Protein AF-A0A8S3C972-F1 (afdb_monomer_lite)

Foldseek 3Di:
DDDDDQDLVNLQVVVCCCVPPVDDDDPVLVVLQVVCVVVVHDSCPVVVVVCVVVVNNVPDDDDDDDPLVVLVPPDQPQPDQEAEADDRSNCVVSVVVSCVRNHHVNGYYDYPRD

InterPro domains:
  IPR002935 Class I-like SAM-dependent O-methyltransferase [PF01596] (43-108)
  IPR029063 S-adenosyl-L-methionine-dependent methyltransferase superfamily [G3DSA:3.40.50.150] (10-113)
  IPR029063 S-adenosyl-L-methionine-dependent methyltransferase superfamily [SSF53335] (44-111)
  IPR050362 Cation-dependent O-methyltransferase [PTHR10509] (31-108)

pLDDT: mean 89.06, std 7.92, range [54.91, 97.12]

Organism: NCBI:txid392030

Secondary structure (DSSP, 8-state):
-PPPPPPHHHHHHHHHHIIIIISPP-HHHHHHHHHHHHTT--TTHHHHHHHHHTT-TTT-----S-HHHHHHHS--S--EEEEEE-S-GGGHHHHHHHHHHHEEEEEEEEETT-

Sequence (114 aa):
MTFTSTSRTDWTRSDIYHNSFLIPPNNALTTALKLSEKHELPPYAIAQINIDNAGLTDKAKIIVGPAITTLSNIKSNASFDLAFIDADKQSNIEYFIQAKRLVRKGGCYYCRQC

Structure (mmCIF, N/CA/C/O backbone):
data_AF-A0A8S3C972-F1
#
_entry.id   AF-A0A8S3C972-F1
#
loop_
_atom_site.group_PDB
_atom_site.id
_atom_site.type_symbol
_atom_site.label_atom_id
_atom_site.label_alt_id
_atom_site.label_comp_id
_atom_site.label_asym_id
_atom_site.label_entity_id
_atom_site.label_seq_id
_atom_site.pdbx_PDB_ins_code
_atom_site.Cartn_x
_atom_site.Cartn_y
_atom_site.Cartn_z
_atom_site.occupancy
_atom_site.B_iso_or_equiv
_atom_site.auth_seq_id
_atom_site.auth_comp_id
_atom_site.auth_asym_id
_atom_site.auth_atom_id
_atom_site.pdbx_PDB_model_num
ATOM 1 N N . MET A 1 1 ? 18.063 9.193 31.226 1.00 54.91 1 MET A N 1
ATOM 2 C CA . MET A 1 1 ? 18.012 9.081 29.753 1.00 54.91 1 MET A CA 1
ATOM 3 C C . MET A 1 1 ? 16.915 9.994 29.249 1.00 54.91 1 MET A C 1
ATOM 5 O O . MET A 1 1 ? 15.760 9.769 29.580 1.00 54.91 1 MET A O 1
ATOM 9 N N . THR A 1 2 ? 17.267 11.044 28.519 1.00 58.53 2 THR A N 1
ATOM 10 C CA . THR A 1 2 ? 16.318 11.887 27.788 1.00 58.53 2 THR A CA 1
ATOM 11 C C . THR A 1 2 ? 16.091 11.261 26.416 1.00 58.53 2 THR A C 1
ATOM 13 O O . THR A 1 2 ? 17.032 11.102 25.645 1.00 58.53 2 THR A O 1
ATOM 16 N N . PHE A 1 3 ? 14.856 10.851 26.130 1.00 65.50 3 PHE A N 1
ATOM 17 C CA . PHE A 1 3 ? 14.466 10.421 24.790 1.00 65.50 3 PHE A CA 1
ATOM 18 C C . PHE A 1 3 ? 14.246 11.662 23.924 1.00 65.50 3 PHE A C 1
ATOM 20 O O . PHE A 1 3 ? 13.371 12.477 24.212 1.00 65.50 3 PHE A O 1
ATOM 27 N N . THR A 1 4 ? 15.039 11.807 22.867 1.00 76.94 4 THR A N 1
ATOM 28 C CA . THR A 1 4 ? 14.802 12.804 21.821 1.00 76.94 4 THR A CA 1
ATOM 29 C C . THR A 1 4 ? 13.856 12.201 20.791 1.00 76.94 4 THR A C 1
ATOM 31 O O . THR A 1 4 ? 14.105 11.106 20.288 1.00 76.94 4 THR A O 1
ATOM 34 N N . SER A 1 5 ? 12.759 12.893 20.482 1.00 77.81 5 SER A N 1
ATOM 35 C CA . SER A 1 5 ? 11.821 12.443 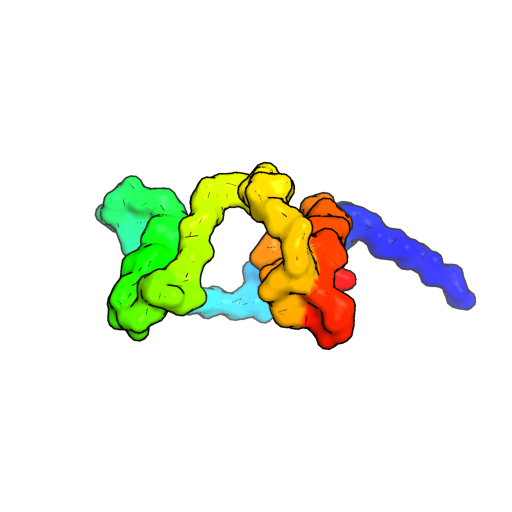19.454 1.00 77.81 5 SER A CA 1
ATOM 36 C C . SER A 1 5 ? 12.475 12.485 18.074 1.00 77.81 5 SER A C 1
ATOM 38 O O . SER A 1 5 ? 13.044 13.508 17.690 1.00 77.81 5 SER A O 1
ATOM 40 N N . THR A 1 6 ? 12.344 11.403 17.316 1.00 79.81 6 THR A N 1
ATOM 41 C CA . THR A 1 6 ? 12.827 11.280 15.937 1.00 79.81 6 THR A CA 1
ATOM 42 C C . THR A 1 6 ? 12.146 12.301 15.019 1.00 79.81 6 THR A C 1
ATOM 44 O O . THR A 1 6 ? 10.918 12.417 15.006 1.00 79.81 6 THR A O 1
ATOM 47 N N . SER A 1 7 ? 12.932 13.052 14.245 1.00 84.44 7 SER A N 1
ATOM 48 C CA . SER A 1 7 ? 12.428 14.087 13.332 1.00 84.44 7 SER A CA 1
ATOM 49 C C . SER A 1 7 ? 12.015 13.514 11.966 1.00 84.44 7 SER A C 1
ATOM 51 O O . SER A 1 7 ? 12.463 12.437 11.575 1.00 84.44 7 SER A O 1
ATOM 53 N N . ARG A 1 8 ? 11.207 14.243 11.173 1.00 81.25 8 ARG A N 1
ATOM 54 C CA . ARG A 1 8 ? 10.850 13.843 9.785 1.00 81.25 8 ARG A CA 1
ATOM 55 C C . ARG A 1 8 ? 12.089 13.594 8.907 1.00 81.25 8 ARG A C 1
ATOM 57 O O . ARG A 1 8 ? 12.075 12.717 8.042 1.00 81.25 8 ARG A O 1
ATOM 64 N N . THR A 1 9 ? 13.165 14.345 9.140 1.00 85.44 9 THR A N 1
ATOM 65 C CA . THR A 1 9 ? 14.449 14.165 8.451 1.00 85.44 9 THR A CA 1
ATOM 66 C C . THR A 1 9 ? 15.131 12.859 8.841 1.00 85.44 9 THR A C 1
ATOM 68 O O . THR A 1 9 ? 15.653 12.169 7.966 1.00 85.44 9 THR A O 1
ATOM 71 N N . ASP A 1 10 ? 15.062 12.463 10.114 1.00 86.81 10 ASP A N 1
ATOM 72 C CA . ASP A 1 10 ? 15.593 11.175 10.569 1.00 86.81 10 ASP A CA 1
ATOM 73 C C . ASP A 1 10 ? 14.821 10.000 9.950 1.00 86.81 10 ASP A C 1
ATOM 75 O O . ASP A 1 10 ? 15.442 9.045 9.484 1.00 86.81 10 ASP A O 1
ATOM 79 N N . TRP A 1 11 ? 13.488 10.101 9.867 1.00 81.50 11 TRP A N 1
ATOM 80 C CA . TRP A 1 11 ? 12.633 9.107 9.202 1.00 81.50 11 TRP A CA 1
ATOM 81 C C . TRP A 1 11 ? 12.970 8.950 7.721 1.00 81.50 11 TRP A C 1
ATOM 83 O O . TRP A 1 11 ? 13.143 7.835 7.237 1.00 81.50 11 TRP A O 1
ATOM 93 N N . THR A 1 12 ? 13.120 10.069 7.011 1.00 84.38 12 THR A N 1
ATOM 94 C CA . THR A 1 12 ? 13.475 10.063 5.584 1.00 84.38 12 THR A CA 1
ATOM 95 C C . THR A 1 12 ? 14.858 9.448 5.367 1.00 84.38 12 THR A C 1
ATOM 97 O O . THR A 1 12 ? 15.041 8.627 4.473 1.00 84.38 12 THR A O 1
ATOM 100 N N . ARG A 1 13 ? 15.835 9.793 6.217 1.00 87.88 13 ARG A N 1
ATOM 101 C CA . ARG A 1 13 ? 17.181 9.209 6.158 1.00 87.88 13 ARG A CA 1
ATOM 102 C C . ARG A 1 13 ? 17.154 7.700 6.407 1.00 87.88 13 ARG A C 1
ATOM 104 O O . ARG A 1 13 ? 17.851 6.964 5.714 1.00 87.88 13 ARG A O 1
ATOM 111 N N . SER A 1 14 ? 16.359 7.253 7.379 1.00 86.00 14 SER A N 1
ATOM 112 C CA . SER A 1 14 ? 16.165 5.831 7.666 1.00 86.00 14 SER A CA 1
ATOM 113 C C . SER A 1 14 ? 15.571 5.102 6.461 1.00 86.00 14 SER A C 1
ATOM 115 O O . SER A 1 14 ? 16.118 4.086 6.043 1.00 86.00 14 SER A O 1
ATOM 117 N N . ASP A 1 15 ? 14.513 5.640 5.854 1.00 85.88 15 ASP A N 1
ATOM 118 C CA . ASP A 1 15 ? 13.859 5.030 4.691 1.00 85.88 15 ASP A CA 1
ATOM 119 C C . ASP A 1 15 ? 14.807 4.907 3.490 1.00 85.88 15 ASP A C 1
ATOM 121 O O . ASP A 1 15 ? 14.929 3.831 2.903 1.00 85.88 15 ASP A O 1
ATOM 125 N N . ILE A 1 16 ? 15.570 5.965 3.189 1.00 87.69 16 ILE A N 1
ATOM 126 C CA . ILE A 1 16 ? 16.599 5.933 2.140 1.00 87.69 16 ILE A CA 1
ATOM 127 C C . ILE A 1 16 ? 17.627 4.839 2.434 1.00 87.69 16 ILE A C 1
ATOM 129 O O . ILE A 1 16 ? 17.962 4.062 1.538 1.00 87.69 16 ILE A O 1
ATOM 133 N N . TYR A 1 17 ? 18.110 4.747 3.676 1.00 88.75 17 TYR A N 1
ATOM 134 C CA . TYR A 1 17 ? 19.085 3.732 4.066 1.00 88.75 17 TYR A CA 1
ATOM 135 C C . TYR A 1 17 ? 18.529 2.311 3.902 1.00 88.75 17 TYR A C 1
ATOM 137 O O . TYR A 1 17 ? 19.185 1.463 3.300 1.00 88.75 17 TYR A O 1
ATOM 145 N N . HIS A 1 18 ? 17.301 2.051 4.356 1.00 86.25 18 HIS A N 1
ATOM 146 C CA . HIS A 1 18 ? 16.680 0.737 4.199 1.00 86.25 18 HIS A CA 1
ATOM 147 C C . HIS A 1 18 ? 16.491 0.378 2.722 1.00 86.25 18 HIS A C 1
ATOM 149 O O . HIS A 1 18 ? 16.894 -0.708 2.310 1.00 86.25 18 HIS A O 1
ATOM 155 N N . ASN A 1 19 ? 15.930 1.290 1.923 1.00 83.94 19 ASN A N 1
ATOM 156 C CA . ASN A 1 19 ? 15.624 1.048 0.511 1.00 83.94 19 ASN A CA 1
ATOM 157 C C . ASN A 1 19 ? 16.873 0.960 -0.377 1.00 83.94 19 ASN A C 1
ATOM 159 O O . ASN A 1 19 ? 16.831 0.275 -1.395 1.00 83.94 19 ASN A O 1
ATOM 163 N N . SER A 1 20 ? 17.975 1.613 0.004 1.00 85.94 20 SER A N 1
ATOM 164 C CA . SER A 1 20 ? 19.203 1.639 -0.805 1.00 85.94 20 SER A CA 1
ATOM 165 C C . SER A 1 20 ? 20.252 0.618 -0.364 1.00 85.94 20 SER A C 1
ATOM 167 O O . SER A 1 20 ? 21.072 0.212 -1.182 1.00 85.94 20 SER A O 1
ATOM 169 N N . PHE A 1 21 ? 20.270 0.234 0.918 1.00 87.75 21 PHE A N 1
ATOM 170 C CA . PHE A 1 21 ? 21.347 -0.582 1.489 1.00 87.75 21 PHE A CA 1
ATOM 171 C C . PHE A 1 21 ? 20.875 -1.915 2.076 1.00 87.75 21 PHE A C 1
ATOM 173 O O . PHE A 1 21 ? 21.529 -2.932 1.866 1.00 87.75 21 PHE A O 1
ATOM 180 N N . LEU A 1 22 ? 19.765 -1.933 2.824 1.00 87.81 22 LEU A N 1
ATOM 181 C CA . LEU A 1 22 ? 19.340 -3.139 3.551 1.00 87.81 22 LEU A CA 1
ATOM 182 C C . LEU A 1 22 ? 18.421 -4.053 2.739 1.00 87.81 22 LEU A C 1
ATOM 184 O O . LEU A 1 22 ? 18.423 -5.265 2.945 1.00 87.81 22 LEU A O 1
ATOM 188 N N . ILE A 1 23 ? 17.605 -3.484 1.855 1.00 85.81 23 ILE A N 1
ATOM 189 C CA . ILE A 1 23 ? 16.634 -4.247 1.076 1.00 85.81 23 ILE A CA 1
ATOM 190 C C . ILE A 1 23 ? 17.313 -4.738 -0.204 1.00 85.81 23 ILE A C 1
ATOM 192 O O . ILE A 1 23 ? 17.760 -3.917 -1.008 1.00 85.81 23 ILE A O 1
ATOM 196 N N . PRO A 1 24 ? 17.399 -6.062 -0.422 1.00 88.75 24 PRO A N 1
ATOM 197 C CA . PRO A 1 24 ? 18.016 -6.592 -1.624 1.00 88.75 24 PRO A CA 1
ATOM 198 C C . PRO A 1 24 ? 17.186 -6.238 -2.868 1.00 88.75 24 PRO A C 1
ATOM 200 O O . PRO A 1 24 ? 15.965 -6.060 -2.773 1.00 88.75 24 PRO A O 1
ATOM 203 N N . PRO A 1 25 ? 17.816 -6.188 -4.055 1.00 86.25 25 PRO A N 1
ATOM 204 C CA . PRO A 1 25 ? 17.107 -5.965 -5.306 1.00 86.25 25 PRO A CA 1
ATOM 205 C C . PRO A 1 25 ? 15.966 -6.970 -5.487 1.00 86.25 25 PRO A C 1
ATOM 207 O O . PRO A 1 25 ? 16.159 -8.181 -5.385 1.00 86.25 25 PRO A O 1
ATOM 210 N N . ASN A 1 26 ? 14.774 -6.465 -5.792 1.00 88.88 26 ASN A N 1
ATOM 211 C CA . ASN A 1 26 ? 13.609 -7.295 -6.061 1.00 88.88 26 ASN A CA 1
ATOM 212 C C . ASN A 1 26 ? 13.471 -7.499 -7.576 1.00 88.88 26 ASN A C 1
ATOM 214 O O . ASN A 1 26 ? 13.086 -6.582 -8.303 1.00 88.88 26 ASN A O 1
ATOM 218 N N . ASN A 1 27 ? 13.768 -8.713 -8.047 1.00 93.06 27 ASN A N 1
ATOM 219 C CA . ASN A 1 27 ? 13.701 -9.069 -9.466 1.00 93.06 27 ASN A CA 1
ATOM 220 C C . ASN A 1 27 ? 12.303 -8.853 -10.073 1.00 93.06 27 ASN A C 1
ATOM 222 O O . ASN A 1 27 ? 12.203 -8.410 -11.218 1.00 93.06 27 ASN A O 1
ATOM 226 N N . ALA A 1 28 ? 11.235 -9.111 -9.318 1.00 89.81 28 ALA A N 1
ATOM 227 C CA . ALA A 1 28 ? 9.863 -8.893 -9.754 1.00 89.81 28 ALA A CA 1
ATOM 228 C C . ALA A 1 28 ? 9.572 -7.396 -9.917 1.00 89.81 28 ALA A C 1
ATOM 230 O O . ALA A 1 28 ? 9.015 -6.999 -10.938 1.00 89.81 28 ALA A O 1
ATOM 231 N N . LEU A 1 29 ? 10.026 -6.555 -8.980 1.00 89.19 29 LEU A N 1
ATOM 232 C CA . LEU A 1 29 ? 9.906 -5.098 -9.096 1.00 89.19 29 LEU A CA 1
ATOM 233 C C . LEU A 1 29 ? 10.694 -4.570 -10.300 1.00 89.19 29 LEU A C 1
ATOM 235 O O . LEU A 1 29 ? 10.156 -3.814 -11.103 1.00 89.19 29 LEU A O 1
ATOM 239 N N . THR A 1 30 ? 11.949 -4.994 -10.469 1.00 92.00 30 THR A N 1
ATOM 240 C CA . THR A 1 30 ? 12.766 -4.586 -11.621 1.00 92.00 30 THR A CA 1
ATOM 241 C C . THR A 1 30 ? 12.121 -5.010 -12.940 1.00 92.00 30 THR A C 1
ATOM 243 O O . THR A 1 30 ? 12.125 -4.247 -13.902 1.00 92.00 30 THR A O 1
ATOM 246 N N . THR A 1 31 ? 11.547 -6.213 -12.992 1.00 92.25 31 THR A N 1
ATOM 247 C CA . THR A 1 31 ? 10.846 -6.714 -14.181 1.00 92.25 31 THR A CA 1
ATOM 248 C C . THR A 1 31 ? 9.588 -5.901 -14.460 1.00 92.25 31 THR A C 1
ATOM 250 O O . THR A 1 31 ? 9.385 -5.487 -15.597 1.00 92.25 31 THR A O 1
ATOM 253 N N . ALA A 1 32 ? 8.787 -5.606 -13.433 1.00 91.00 32 ALA A N 1
ATOM 254 C CA . ALA A 1 32 ? 7.599 -4.769 -13.565 1.00 91.00 32 ALA A CA 1
ATOM 255 C C . ALA A 1 32 ? 7.950 -3.375 -14.106 1.00 91.00 32 ALA A C 1
ATOM 257 O O . ALA A 1 32 ? 7.338 -2.933 -15.070 1.00 91.00 32 ALA A O 1
ATOM 258 N N . LEU A 1 33 ? 8.982 -2.720 -13.564 1.00 92.50 33 LEU A N 1
ATOM 259 C CA . LEU A 1 33 ? 9.417 -1.400 -14.032 1.00 92.50 33 LEU A CA 1
ATOM 260 C C . LEU A 1 33 ? 9.894 -1.422 -15.493 1.00 92.50 33 LEU A C 1
ATOM 262 O O . LEU A 1 33 ? 9.484 -0.569 -16.275 1.00 92.50 33 LEU A O 1
ATOM 266 N N . LYS A 1 34 ? 10.693 -2.424 -15.883 1.00 92.62 34 LYS A N 1
ATOM 267 C CA . LYS A 1 34 ? 11.142 -2.597 -17.276 1.00 92.62 34 LYS A CA 1
ATOM 268 C C . LYS A 1 34 ? 9.984 -2.862 -18.235 1.00 92.62 34 LYS A C 1
ATOM 270 O O . LYS A 1 34 ? 10.014 -2.402 -19.372 1.00 92.62 34 LYS A O 1
ATOM 275 N N . LEU A 1 35 ? 8.977 -3.623 -17.803 1.00 90.31 35 LEU A N 1
ATOM 276 C CA . LEU A 1 35 ? 7.776 -3.866 -18.599 1.00 90.31 35 LEU A CA 1
ATOM 277 C C . LEU A 1 35 ? 6.950 -2.587 -18.757 1.00 90.31 35 LEU A C 1
ATOM 279 O O . LEU A 1 35 ? 6.530 -2.302 -19.874 1.00 90.31 35 LEU A O 1
ATOM 283 N N . SER A 1 36 ? 6.773 -1.797 -17.691 1.00 93.56 36 SER A N 1
ATOM 284 C CA . SER A 1 36 ? 6.135 -0.477 -17.789 1.00 93.56 36 SER A CA 1
ATOM 285 C C . SER A 1 36 ? 6.847 0.395 -18.823 1.00 93.56 36 SER A C 1
ATOM 287 O O . SER A 1 36 ? 6.205 0.897 -19.739 1.00 93.56 36 SER A O 1
ATOM 289 N N . GLU A 1 37 ? 8.175 0.509 -18.724 1.00 94.88 37 GLU A N 1
ATOM 290 C CA . GLU A 1 37 ? 9.001 1.314 -19.631 1.00 94.88 37 GLU A CA 1
ATOM 291 C C . GLU A 1 37 ? 8.904 0.835 -21.085 1.00 94.88 37 GLU A C 1
ATOM 293 O O . GLU A 1 37 ? 8.641 1.633 -21.980 1.00 94.88 37 GLU A O 1
ATOM 298 N N . LYS A 1 38 ? 9.030 -0.478 -21.325 1.00 93.00 38 LYS A N 1
ATOM 299 C CA . LYS A 1 38 ? 8.927 -1.080 -22.665 1.00 93.00 38 LYS A CA 1
ATOM 300 C C . LYS A 1 38 ? 7.593 -0.778 -23.356 1.00 93.00 38 LYS A C 1
ATOM 302 O O . LYS A 1 38 ? 7.546 -0.720 -24.581 1.00 93.00 38 LYS A O 1
ATOM 307 N N . HIS A 1 39 ? 6.519 -0.653 -22.582 1.00 91.31 39 HIS A N 1
ATOM 308 C CA . HIS A 1 39 ? 5.177 -0.373 -23.085 1.00 91.31 39 HIS A CA 1
ATOM 309 C C . HIS A 1 39 ? 4.792 1.111 -22.990 1.00 91.31 39 HIS A C 1
ATOM 311 O O . HIS A 1 39 ? 3.631 1.434 -23.223 1.00 91.31 39 HIS A O 1
ATOM 317 N N . GLU A 1 40 ? 5.737 1.999 -22.653 1.00 95.19 40 GLU A N 1
ATOM 318 C CA . GLU A 1 40 ? 5.507 3.444 -22.476 1.00 95.19 40 GLU A CA 1
ATOM 319 C C . GLU A 1 40 ? 4.392 3.754 -21.457 1.00 95.19 40 GLU A C 1
ATOM 321 O O . GLU A 1 40 ? 3.673 4.750 -21.543 1.00 95.19 40 GLU A O 1
ATOM 326 N N . LEU A 1 41 ? 4.240 2.878 -20.462 1.00 93.56 41 LEU A N 1
ATOM 327 C CA . LEU A 1 41 ? 3.243 2.990 -19.409 1.00 93.56 41 LEU A CA 1
ATOM 328 C C . LEU A 1 41 ? 3.845 3.632 -18.154 1.00 93.56 41 LEU A C 1
ATOM 330 O O . LEU A 1 41 ? 5.027 3.442 -17.850 1.00 93.56 41 LEU A O 1
ATOM 334 N N . PRO A 1 42 ? 3.035 4.340 -17.347 1.00 93.50 42 PRO A N 1
ATOM 335 C CA . PRO A 1 42 ? 3.506 4.828 -16.063 1.00 93.50 42 PRO A CA 1
ATOM 336 C C . PRO A 1 42 ? 3.874 3.652 -15.135 1.00 93.50 42 PRO A C 1
ATOM 338 O O . PRO A 1 42 ? 3.257 2.586 -15.222 1.00 93.50 42 PRO A O 1
ATOM 341 N N . PRO A 1 43 ? 4.813 3.832 -14.183 1.00 89.94 43 PRO A N 1
ATOM 342 C CA . PRO A 1 43 ? 5.332 2.743 -13.347 1.00 89.94 43 PRO A CA 1
ATOM 343 C C . PRO A 1 43 ? 4.268 1.908 -12.621 1.00 89.94 43 PRO A C 1
ATOM 345 O O . PRO A 1 43 ? 4.461 0.714 -12.415 1.00 89.94 43 PRO A O 1
ATOM 348 N N . TYR A 1 44 ? 3.134 2.517 -12.262 1.00 91.12 44 TYR A N 1
ATOM 349 C CA . TYR A 1 44 ? 2.035 1.859 -11.553 1.00 91.12 44 TYR A CA 1
ATOM 350 C C . TYR A 1 44 ? 1.099 1.037 -12.455 1.00 91.12 44 TYR A C 1
ATOM 352 O O . TYR A 1 44 ? 0.311 0.252 -11.933 1.00 91.12 44 TYR A O 1
ATOM 360 N N . ALA A 1 45 ? 1.141 1.194 -13.784 1.00 91.50 45 ALA A N 1
ATOM 361 C CA . ALA A 1 45 ? 0.167 0.574 -14.691 1.00 91.50 45 ALA A CA 1
ATOM 362 C C . ALA A 1 45 ? 0.197 -0.961 -14.648 1.00 91.50 45 ALA A C 1
ATOM 364 O O . ALA A 1 45 ? -0.842 -1.612 -14.751 1.00 91.50 45 ALA A O 1
ATOM 365 N N . ILE A 1 46 ? 1.380 -1.540 -14.423 1.00 92.19 46 ILE 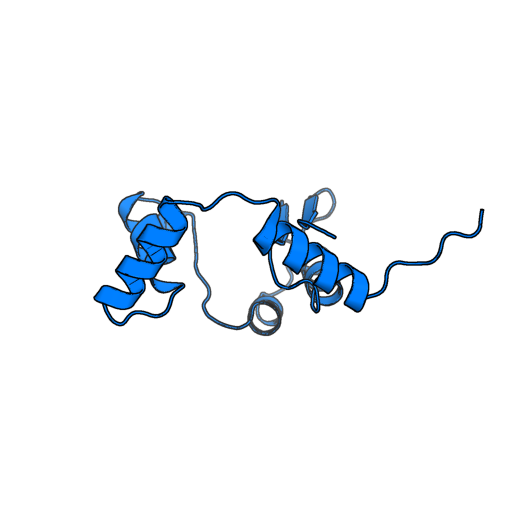A N 1
ATOM 366 C CA . ILE A 1 46 ? 1.573 -2.992 -14.320 1.00 92.19 46 ILE A CA 1
ATOM 367 C C . ILE A 1 46 ? 0.813 -3.591 -13.130 1.00 92.19 46 ILE A C 1
ATOM 369 O O . ILE A 1 46 ? 0.457 -4.766 -13.169 1.00 92.19 46 ILE A O 1
ATOM 373 N N . ALA A 1 47 ? 0.496 -2.803 -12.096 1.00 92.62 47 ALA A N 1
ATOM 374 C CA . ALA A 1 47 ? -0.290 -3.292 -10.968 1.00 92.62 47 ALA A CA 1
ATOM 375 C C . ALA A 1 47 ? -1.675 -3.789 -11.411 1.00 92.62 47 ALA A C 1
ATOM 377 O O . ALA A 1 47 ? -2.081 -4.872 -10.996 1.00 92.62 47 ALA A O 1
ATOM 378 N N . GLN A 1 48 ? -2.364 -3.049 -12.289 1.00 92.62 48 GLN A N 1
ATOM 379 C CA . GLN A 1 48 ? -3.679 -3.464 -12.786 1.00 92.62 48 GLN A CA 1
ATOM 380 C C . GLN A 1 48 ? -3.565 -4.741 -13.624 1.00 92.62 48 GLN A C 1
ATOM 382 O O . GLN A 1 48 ? -4.281 -5.702 -13.369 1.00 92.62 48 GLN A O 1
ATOM 387 N N . ILE A 1 49 ? -2.588 -4.792 -14.534 1.00 91.25 49 ILE A N 1
ATOM 388 C CA . ILE A 1 49 ? -2.325 -5.965 -15.381 1.00 91.25 49 ILE A CA 1
ATOM 389 C C . ILE A 1 49 ? -2.060 -7.214 -14.528 1.00 91.25 49 ILE A C 1
ATOM 391 O O . ILE A 1 49 ? -2.581 -8.288 -14.816 1.00 91.25 49 ILE A O 1
ATOM 395 N N . ASN A 1 50 ? -1.282 -7.085 -13.452 1.00 92.44 50 ASN A N 1
ATOM 396 C CA . ASN A 1 50 ? -1.007 -8.200 -12.546 1.00 92.44 50 ASN A CA 1
ATOM 397 C C . ASN A 1 50 ? -2.259 -8.665 -11.789 1.00 92.44 50 ASN A C 1
ATOM 399 O O . ASN A 1 50 ? -2.437 -9.867 -11.604 1.00 92.44 50 ASN A O 1
ATOM 403 N N . ILE A 1 51 ? -3.120 -7.739 -11.357 1.00 95.31 51 ILE A N 1
ATOM 404 C CA . ILE A 1 51 ? -4.394 -8.064 -10.695 1.00 95.31 51 ILE A CA 1
ATOM 405 C C . ILE A 1 51 ? -5.336 -8.787 -11.662 1.00 95.31 51 ILE A C 1
ATOM 407 O O . ILE A 1 51 ? -5.938 -9.793 -11.280 1.00 95.31 51 ILE A O 1
ATOM 411 N N . ASP A 1 52 ? -5.419 -8.312 -12.905 1.00 94.88 52 ASP A N 1
ATOM 412 C CA . ASP A 1 52 ? -6.260 -8.903 -13.946 1.00 94.88 52 ASP A CA 1
ATOM 413 C C . ASP A 1 52 ? -5.775 -10.313 -14.305 1.00 94.88 52 ASP A C 1
ATOM 415 O O . ASP A 1 52 ? -6.558 -11.261 -14.296 1.00 94.88 52 ASP A O 1
ATOM 419 N N . ASN A 1 53 ? -4.465 -10.487 -14.504 1.00 94.19 53 ASN A N 1
ATOM 420 C CA . ASN A 1 53 ? -3.855 -11.795 -14.761 1.00 94.19 53 ASN A CA 1
ATOM 421 C C . ASN A 1 53 ? -4.038 -12.780 -13.596 1.00 94.19 53 ASN A C 1
ATOM 423 O O . ASN A 1 53 ? -4.112 -13.988 -13.814 1.00 94.19 53 ASN A O 1
ATOM 427 N N . ALA A 1 54 ? -4.109 -12.281 -12.360 1.00 96.00 54 ALA A N 1
ATOM 428 C CA . ALA A 1 54 ? -4.385 -13.092 -11.178 1.00 96.00 54 ALA A CA 1
ATOM 429 C C . ALA A 1 54 ? -5.882 -13.418 -10.998 1.00 96.00 54 ALA A C 1
ATOM 431 O O . ALA A 1 54 ? -6.228 -14.169 -10.085 1.00 96.00 54 ALA A O 1
ATOM 432 N N . GLY A 1 55 ? -6.775 -12.853 -11.822 1.00 97.06 55 GLY A N 1
ATOM 433 C CA . GLY A 1 55 ? -8.225 -13.015 -11.686 1.00 97.06 55 GLY A CA 1
ATOM 434 C C . GLY A 1 55 ? -8.786 -12.368 -10.415 1.00 97.06 55 GLY A C 1
ATOM 435 O O . GLY A 1 55 ? -9.746 -12.869 -9.832 1.00 97.06 55 GLY A O 1
ATOM 436 N N . LEU A 1 56 ? -8.161 -11.286 -9.937 1.00 97.12 56 LEU A N 1
ATOM 437 C CA . LEU A 1 56 ? -8.508 -10.613 -8.678 1.00 97.12 56 LEU A CA 1
ATOM 438 C C . LEU A 1 56 ? -9.199 -9.258 -8.876 1.00 97.12 56 LEU A C 1
ATOM 440 O O . LEU A 1 56 ? -9.394 -8.530 -7.901 1.00 97.12 56 LEU A O 1
ATOM 444 N N . THR A 1 57 ? -9.594 -8.923 -10.103 1.00 95.69 57 THR A N 1
ATOM 445 C CA . THR A 1 57 ? -10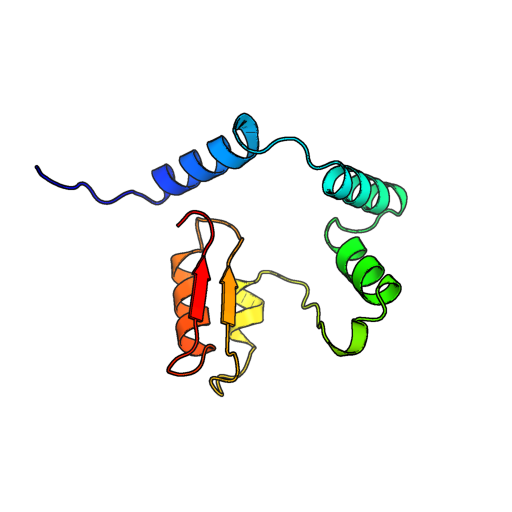.212 -7.637 -10.460 1.00 95.69 57 THR A CA 1
ATOM 446 C C . THR A 1 57 ? -11.445 -7.317 -9.606 1.00 95.69 57 THR A C 1
ATOM 448 O O . THR A 1 57 ? -11.610 -6.181 -9.169 1.00 95.69 57 THR A O 1
ATOM 451 N N . ASP A 1 58 ? -12.250 -8.321 -9.248 1.00 95.88 58 ASP A N 1
ATOM 452 C CA . ASP A 1 58 ? -13.445 -8.131 -8.407 1.00 95.88 58 ASP A CA 1
ATOM 453 C C . ASP A 1 58 ? -13.128 -7.888 -6.919 1.00 95.88 58 ASP A C 1
ATOM 455 O O . ASP A 1 58 ? -13.998 -7.488 -6.145 1.00 95.88 58 ASP A O 1
ATOM 459 N N . LYS A 1 59 ? -11.885 -8.146 -6.492 1.00 94.94 59 LYS A N 1
ATOM 460 C CA . LYS A 1 59 ? -11.444 -8.038 -5.091 1.00 94.94 59 LYS A CA 1
ATOM 461 C C . LYS A 1 59 ? -10.546 -6.835 -4.828 1.00 94.94 59 LYS A C 1
ATOM 463 O O . LYS A 1 59 ? -10.400 -6.439 -3.673 1.00 94.94 59 LYS A O 1
ATOM 468 N N . ALA A 1 60 ? -9.931 -6.266 -5.862 1.00 94.88 60 ALA A N 1
ATOM 469 C CA . ALA A 1 60 ? -8.9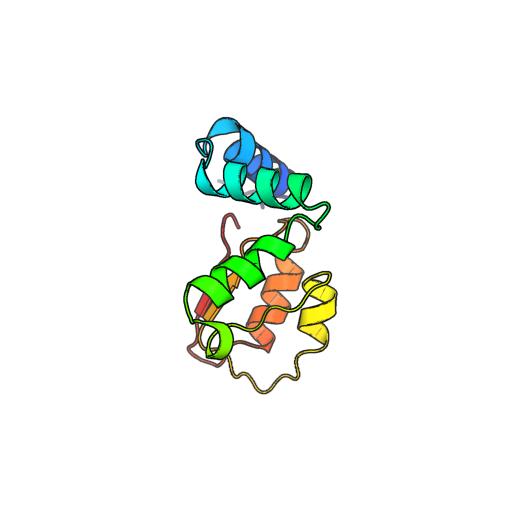74 -5.181 -5.721 1.00 94.88 60 ALA A CA 1
ATOM 470 C C . ALA A 1 60 ? -9.320 -4.019 -6.652 1.00 94.88 60 ALA A C 1
ATOM 472 O O . ALA A 1 60 ? -9.382 -4.164 -7.869 1.00 94.88 60 ALA A O 1
ATOM 473 N N . LYS A 1 61 ? -9.496 -2.834 -6.063 1.00 93.19 61 LYS A N 1
ATOM 474 C CA . LYS A 1 61 ? -9.735 -1.590 -6.794 1.00 93.19 61 LYS A CA 1
ATOM 475 C C . LYS A 1 61 ? -8.515 -0.686 -6.692 1.00 93.19 61 LYS A C 1
ATOM 477 O O . LYS A 1 61 ? -8.165 -0.248 -5.598 1.00 93.19 61 LYS A O 1
ATOM 482 N N . ILE A 1 62 ? -7.916 -0.360 -7.833 1.00 93.88 62 ILE A N 1
ATOM 483 C CA . ILE A 1 62 ? -6.833 0.621 -7.912 1.00 93.88 62 ILE A CA 1
ATOM 484 C C . ILE A 1 62 ? -7.430 2.022 -8.075 1.00 93.88 62 ILE A C 1
ATOM 486 O O . ILE A 1 62 ? -8.320 2.249 -8.894 1.00 93.88 62 ILE A O 1
ATOM 490 N N . ILE A 1 63 ? -6.929 2.977 -7.291 1.00 94.00 63 ILE A N 1
ATOM 491 C CA . ILE A 1 63 ? -7.249 4.400 -7.428 1.00 94.00 63 ILE A CA 1
ATOM 492 C C . ILE A 1 63 ? -5.942 5.127 -7.728 1.00 94.00 63 ILE A C 1
ATOM 494 O O . ILE A 1 63 ? -5.035 5.145 -6.901 1.00 94.00 63 ILE A O 1
ATOM 498 N N . VAL A 1 64 ? -5.844 5.706 -8.923 1.00 94.12 64 VAL A N 1
ATOM 499 C CA . VAL A 1 64 ? -4.641 6.412 -9.375 1.00 94.12 64 VAL A CA 1
ATOM 500 C C . VAL A 1 64 ? -4.692 7.873 -8.932 1.00 94.12 64 VAL A C 1
ATOM 502 O O . VAL A 1 64 ? -5.689 8.563 -9.139 1.00 94.12 64 VAL A O 1
ATOM 505 N N . GLY A 1 65 ? -3.598 8.343 -8.338 1.00 92.94 65 GLY A N 1
ATOM 506 C CA . GLY A 1 65 ? -3.407 9.723 -7.897 1.00 92.94 65 GLY A CA 1
ATOM 507 C C . GLY A 1 65 ? -2.664 9.793 -6.561 1.00 92.94 65 GLY A C 1
ATOM 508 O O . GLY A 1 65 ? -2.397 8.755 -5.953 1.00 92.94 65 GLY A O 1
ATOM 509 N N . PRO A 1 66 ? -2.333 11.000 -6.069 1.00 93.06 66 PRO A N 1
ATOM 510 C CA . PRO A 1 66 ? -1.742 11.156 -4.746 1.00 93.06 66 PRO A CA 1
ATOM 511 C C . PRO A 1 66 ? -2.648 10.542 -3.674 1.00 93.06 66 PRO A C 1
ATOM 513 O O . PRO A 1 66 ? -3.842 10.855 -3.597 1.00 93.06 66 PRO A O 1
ATOM 516 N N . ALA A 1 67 ? -2.087 9.670 -2.837 1.00 93.44 67 ALA A N 1
ATOM 517 C CA . ALA A 1 67 ? -2.855 8.930 -1.840 1.00 93.44 67 ALA A CA 1
ATOM 518 C C . ALA A 1 67 ? -3.589 9.871 -0.867 1.00 93.44 67 ALA A C 1
ATOM 520 O O . ALA A 1 67 ? -4.773 9.689 -0.613 1.00 93.44 67 ALA A O 1
ATOM 521 N N . ILE A 1 68 ? -2.950 10.948 -0.398 1.00 91.75 68 ILE A N 1
ATOM 522 C CA . ILE A 1 68 ? -3.592 11.934 0.494 1.00 91.75 68 ILE A CA 1
ATOM 523 C C . ILE A 1 68 ? -4.832 12.588 -0.140 1.00 91.75 68 ILE A C 1
ATOM 525 O O . ILE A 1 68 ? -5.867 12.745 0.518 1.00 91.75 68 ILE A O 1
ATOM 529 N N . THR A 1 69 ? -4.760 12.930 -1.427 1.00 92.69 69 THR A N 1
ATOM 530 C CA . THR A 1 69 ? -5.880 13.534 -2.158 1.00 92.69 69 THR A CA 1
ATOM 531 C C . THR A 1 69 ? -7.006 12.526 -2.369 1.00 92.69 69 THR A C 1
ATOM 533 O O . THR A 1 69 ? -8.171 12.829 -2.123 1.00 92.69 69 THR A O 1
ATOM 536 N N . THR A 1 70 ? -6.671 11.308 -2.790 1.00 93.94 70 THR A N 1
ATOM 537 C CA . THR A 1 70 ? -7.662 10.271 -3.110 1.00 93.94 70 THR A CA 1
ATOM 538 C C . THR A 1 70 ? -8.347 9.715 -1.861 1.00 93.94 70 THR A C 1
ATOM 540 O O . THR A 1 70 ? -9.570 9.574 -1.858 1.00 93.94 70 THR A O 1
ATOM 543 N N . LEU A 1 71 ? -7.605 9.490 -0.770 1.00 92.94 71 LEU A N 1
ATOM 544 C CA . LEU A 1 71 ? -8.145 9.036 0.517 1.00 92.94 71 LEU A CA 1
ATOM 545 C C . LEU A 1 71 ? -9.185 10.014 1.072 1.00 92.94 71 LEU A C 1
ATOM 547 O O . LEU A 1 71 ? -10.203 9.582 1.612 1.00 92.94 71 LEU A O 1
ATOM 551 N N . SER A 1 72 ? -8.974 11.321 0.898 1.00 89.38 72 SER A N 1
ATOM 552 C CA . SER A 1 72 ? -9.908 12.360 1.360 1.00 89.38 72 SER A CA 1
ATOM 553 C C . SER A 1 72 ? -11.283 12.271 0.684 1.00 89.38 72 SER A C 1
ATOM 555 O O . SER A 1 72 ? -12.291 12.605 1.305 1.00 89.38 72 SER A O 1
ATOM 557 N N . ASN A 1 73 ? -11.346 11.745 -0.544 1.00 90.00 73 ASN A N 1
ATOM 558 C CA . ASN A 1 73 ? -12.595 11.551 -1.288 1.00 90.00 73 ASN A CA 1
ATOM 559 C C . ASN A 1 73 ? -13.3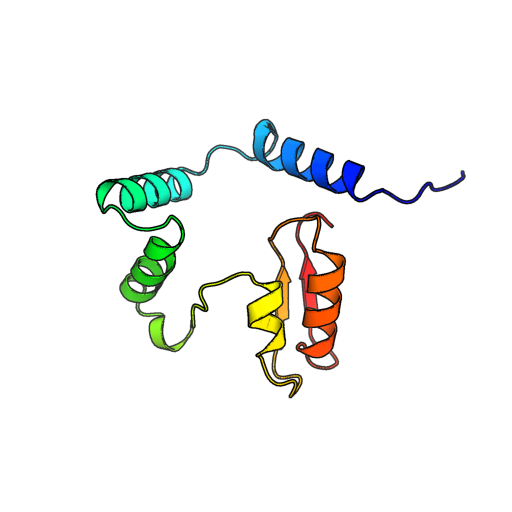62 10.288 -0.865 1.00 90.00 73 ASN A C 1
ATOM 561 O O . ASN A 1 73 ? -14.539 10.132 -1.199 1.00 90.00 73 ASN A O 1
ATOM 565 N N . ILE A 1 74 ? -12.722 9.378 -0.125 1.00 90.44 74 ILE A N 1
ATOM 566 C CA . ILE A 1 74 ? -13.387 8.190 0.406 1.00 90.44 74 ILE A CA 1
ATOM 567 C C . ILE A 1 74 ? -14.284 8.631 1.560 1.00 90.44 74 ILE A C 1
ATOM 569 O O . ILE A 1 74 ? -13.804 9.106 2.597 1.00 90.44 74 ILE A O 1
ATOM 573 N N . LYS A 1 75 ? -15.602 8.488 1.383 1.00 85.38 75 LYS A N 1
ATOM 574 C CA . LYS A 1 75 ? -16.583 8.809 2.425 1.00 85.38 75 LYS A CA 1
ATOM 575 C C . LYS A 1 75 ? -16.301 7.975 3.671 1.00 85.38 75 LYS A C 1
ATOM 577 O O . LYS A 1 75 ? -16.069 6.774 3.585 1.00 85.38 75 LYS A O 1
ATOM 582 N N . SER A 1 76 ? -16.330 8.626 4.832 1.00 71.06 76 SER A N 1
ATOM 583 C CA . SER A 1 76 ? -16.163 7.919 6.097 1.00 71.06 76 SER A CA 1
ATOM 584 C C . SER A 1 76 ? -17.468 7.235 6.483 1.00 71.06 76 SER A C 1
ATOM 586 O O . SER A 1 76 ? -18.419 7.884 6.907 1.00 71.06 76 SER A O 1
ATOM 588 N N . ASN A 1 77 ? -17.497 5.919 6.342 1.00 69.31 77 ASN A N 1
ATOM 589 C CA . ASN A 1 77 ? -18.438 5.024 7.010 1.00 69.31 77 ASN A CA 1
ATOM 590 C C . ASN A 1 77 ? -17.684 3.982 7.859 1.00 69.31 77 ASN A C 1
ATOM 592 O O . ASN A 1 77 ? -18.239 2.929 8.158 1.00 69.31 77 ASN A O 1
ATOM 596 N N . ALA A 1 78 ? -16.414 4.262 8.196 1.00 64.94 78 ALA A N 1
ATOM 597 C CA . ALA A 1 78 ? -15.518 3.389 8.952 1.00 64.94 78 ALA A CA 1
ATOM 598 C C . ALA A 1 78 ? -15.598 1.915 8.502 1.00 64.94 78 ALA A C 1
ATOM 600 O O . ALA A 1 78 ? -15.881 1.032 9.303 1.00 64.94 78 ALA A O 1
ATOM 601 N N . SER A 1 79 ? -15.451 1.653 7.201 1.00 81.81 79 SER A N 1
ATOM 602 C CA . SER A 1 79 ? -15.740 0.335 6.608 1.00 81.81 79 SER A CA 1
ATOM 603 C C . SER A 1 79 ? -14.527 -0.556 6.373 1.00 81.81 79 SER A C 1
ATOM 605 O O . SER A 1 79 ? -14.678 -1.631 5.805 1.00 81.81 79 SER A O 1
ATOM 607 N N . PHE A 1 80 ? -13.332 -0.141 6.797 1.00 94.06 80 PHE A N 1
ATOM 608 C CA . PHE A 1 80 ? -12.130 -0.953 6.622 1.00 94.06 80 PHE A CA 1
ATOM 609 C C . PHE A 1 80 ? -11.744 -1.675 7.914 1.00 94.06 80 PHE A C 1
ATOM 611 O O . PHE A 1 80 ? -11.724 -1.078 8.991 1.00 94.06 80 PHE A O 1
ATOM 618 N N . ASP A 1 81 ? -11.400 -2.958 7.800 1.00 95.75 81 ASP A N 1
ATOM 619 C CA . ASP A 1 81 ? -10.850 -3.767 8.895 1.00 95.75 81 ASP A CA 1
ATOM 620 C C . ASP A 1 81 ? -9.356 -3.511 9.121 1.00 95.75 81 ASP A C 1
ATOM 622 O O . ASP A 1 81 ? -8.867 -3.597 10.249 1.00 95.75 81 ASP A O 1
ATOM 626 N N . LEU A 1 82 ? -8.635 -3.200 8.041 1.00 95.94 82 LEU A N 1
ATOM 627 C CA . LEU A 1 82 ? -7.188 -3.045 8.018 1.00 95.94 82 LEU A CA 1
ATOM 628 C C . LEU A 1 82 ? -6.784 -1.895 7.090 1.00 95.94 82 LEU A C 1
ATOM 630 O O . LEU A 1 82 ? -7.277 -1.802 5.967 1.00 95.94 82 LEU A O 1
ATOM 634 N N . ALA A 1 83 ? -5.831 -1.074 7.528 1.00 95.25 83 ALA A N 1
ATOM 635 C CA . ALA A 1 83 ? -5.063 -0.188 6.657 1.00 95.25 83 ALA A CA 1
ATOM 636 C C . ALA A 1 83 ? -3.584 -0.595 6.663 1.00 95.25 83 ALA A C 1
ATOM 638 O O . ALA A 1 83 ? -2.967 -0.688 7.722 1.00 95.25 83 ALA A O 1
ATOM 639 N N . PHE A 1 84 ? -3.009 -0.810 5.482 1.00 95.94 84 PHE A N 1
ATOM 640 C CA . PHE A 1 84 ? -1.578 -1.052 5.309 1.00 95.94 84 PHE A CA 1
ATOM 641 C C . PHE A 1 84 ? -0.946 0.168 4.633 1.00 95.94 84 PHE A C 1
ATOM 643 O O . PHE A 1 84 ? -1.306 0.507 3.507 1.00 95.94 84 PHE A O 1
ATOM 650 N N . ILE A 1 85 ? -0.044 0.849 5.339 1.00 94.44 85 ILE A N 1
ATOM 651 C CA . ILE A 1 85 ? 0.603 2.087 4.898 1.00 94.44 85 ILE A CA 1
ATOM 652 C C . ILE A 1 85 ? 2.074 1.781 4.609 1.00 94.44 85 ILE A C 1
ATOM 654 O O . ILE A 1 85 ? 2.891 1.653 5.521 1.00 94.44 85 ILE A O 1
ATOM 658 N N . ASP A 1 86 ? 2.410 1.689 3.327 1.00 91.75 86 ASP A N 1
ATOM 659 C CA . ASP A 1 86 ? 3.786 1.600 2.835 1.00 91.75 86 ASP A CA 1
ATOM 660 C C . ASP A 1 86 ? 3.990 2.645 1.735 1.00 91.75 86 ASP A C 1
ATOM 662 O O . ASP A 1 86 ? 3.915 2.361 0.542 1.00 91.75 86 ASP A O 1
ATOM 666 N N . ALA A 1 87 ? 4.130 3.895 2.171 1.00 90.50 87 ALA A N 1
ATOM 667 C CA . ALA A 1 87 ? 4.232 5.072 1.317 1.00 90.50 87 ALA A CA 1
ATOM 668 C C . ALA A 1 87 ? 5.370 5.992 1.797 1.00 90.50 87 ALA A C 1
ATOM 670 O O . ALA A 1 87 ? 6.203 5.598 2.627 1.00 90.50 87 ALA A O 1
ATOM 671 N N . ASP A 1 88 ? 5.407 7.216 1.266 1.00 88.06 88 ASP A N 1
ATOM 672 C CA . ASP A 1 88 ? 6.370 8.244 1.647 1.00 88.06 88 ASP A CA 1
ATOM 673 C C . ASP A 1 88 ? 6.266 8.600 3.138 1.00 88.06 88 ASP A C 1
ATOM 675 O O . ASP A 1 88 ? 5.184 8.806 3.687 1.00 88.06 88 ASP A O 1
ATOM 679 N N . LYS A 1 89 ? 7.417 8.716 3.808 1.00 85.00 89 LYS A N 1
ATOM 680 C CA . LYS A 1 89 ? 7.451 8.953 5.262 1.00 85.00 89 LYS A CA 1
ATOM 681 C C . LYS A 1 89 ? 7.077 10.375 5.656 1.00 85.00 89 LYS A C 1
ATOM 683 O O . LYS A 1 89 ? 6.709 10.624 6.803 1.00 85.00 89 LYS A O 1
ATOM 688 N N . GLN A 1 90 ? 7.171 11.311 4.715 1.00 85.38 90 GLN A N 1
ATOM 689 C CA . GLN A 1 90 ? 6.861 12.718 4.948 1.00 85.38 90 GLN A CA 1
ATOM 690 C C . GLN A 1 90 ? 5.378 12.924 5.253 1.00 85.38 90 GLN A C 1
ATOM 692 O O . GLN A 1 90 ? 5.064 13.774 6.086 1.00 85.38 90 GLN A O 1
ATOM 697 N N . SER A 1 91 ? 4.509 12.116 4.641 1.00 89.31 91 SER A N 1
ATOM 698 C CA . SER A 1 91 ? 3.056 12.190 4.810 1.00 89.31 91 SER A CA 1
ATOM 699 C C . SER A 1 91 ? 2.498 11.150 5.797 1.00 89.31 91 SER A C 1
ATOM 701 O O . SER A 1 91 ? 1.289 10.930 5.852 1.00 89.31 91 SER A O 1
ATOM 703 N N . ASN A 1 92 ? 3.351 10.472 6.580 1.00 88.69 92 ASN A N 1
ATOM 704 C CA . ASN A 1 92 ? 2.930 9.394 7.491 1.00 88.69 92 ASN A CA 1
ATOM 705 C C . ASN A 1 92 ? 1.870 9.835 8.508 1.00 88.69 92 ASN A C 1
ATOM 707 O O . ASN A 1 92 ? 0.950 9.071 8.806 1.00 88.69 92 ASN A O 1
ATOM 711 N N . ILE A 1 93 ? 1.979 11.055 9.042 1.00 89.81 93 ILE A N 1
ATOM 712 C CA . ILE A 1 93 ? 1.008 11.584 10.012 1.00 89.81 93 ILE A CA 1
ATOM 713 C C . ILE A 1 93 ? -0.358 11.727 9.338 1.00 89.81 93 ILE A C 1
ATOM 715 O O . ILE A 1 93 ? -1.390 11.353 9.891 1.00 89.81 93 ILE A O 1
ATOM 719 N N . GLU A 1 94 ? -0.356 12.231 8.116 1.00 92.62 94 GLU A N 1
ATOM 720 C CA . GLU A 1 94 ? -1.527 12.470 7.301 1.00 92.62 94 GLU A CA 1
ATOM 721 C C . GLU A 1 94 ? -2.176 11.131 6.898 1.00 92.62 94 GLU A C 1
ATOM 723 O O . GLU A 1 94 ? -3.391 10.976 7.042 1.00 92.62 94 GLU A O 1
ATOM 728 N N . TYR A 1 95 ? -1.383 10.117 6.525 1.00 93.69 95 TYR A N 1
ATOM 729 C CA . TYR A 1 95 ? -1.869 8.748 6.303 1.00 93.69 95 TYR A CA 1
ATOM 730 C C . TYR A 1 95 ? -2.487 8.138 7.560 1.00 93.69 95 TYR A C 1
ATOM 732 O O . TYR A 1 95 ? -3.557 7.534 7.486 1.00 93.69 95 TYR A O 1
ATOM 740 N N . PHE A 1 96 ? -1.860 8.327 8.720 1.00 92.56 96 PHE A N 1
ATOM 741 C CA . PHE A 1 96 ? -2.373 7.823 9.989 1.00 92.56 96 PHE A CA 1
ATOM 742 C C . PHE A 1 96 ? -3.721 8.453 10.358 1.00 92.56 96 PHE A C 1
ATOM 744 O O . PHE A 1 96 ? -4.644 7.755 10.782 1.00 92.56 96 PHE A O 1
ATOM 751 N N . ILE A 1 97 ? -3.872 9.764 10.151 1.00 93.12 97 ILE A N 1
ATOM 752 C CA . ILE A 1 97 ? -5.141 10.471 10.365 1.00 93.12 97 ILE A CA 1
ATOM 753 C C . ILE A 1 97 ? -6.232 9.898 9.450 1.00 93.12 97 ILE A C 1
ATOM 755 O O . ILE A 1 97 ? -7.344 9.632 9.914 1.00 93.12 97 ILE A O 1
ATOM 759 N N . GLN A 1 98 ? -5.921 9.655 8.172 1.00 94.06 98 GLN A N 1
ATOM 760 C CA . GLN A 1 98 ? -6.866 9.040 7.235 1.00 94.06 98 GLN A CA 1
ATOM 761 C C . GLN A 1 98 ? -7.211 7.598 7.625 1.00 94.06 98 GLN A C 1
ATOM 763 O O . GLN A 1 98 ? -8.387 7.236 7.625 1.00 94.06 98 GLN A O 1
ATOM 768 N N . ALA A 1 99 ? -6.227 6.792 8.026 1.00 93.81 99 ALA A N 1
ATOM 769 C CA . ALA A 1 99 ? -6.453 5.426 8.488 1.00 93.81 99 ALA A CA 1
ATOM 770 C C . ALA A 1 99 ? -7.357 5.400 9.725 1.00 93.81 99 ALA A C 1
ATOM 772 O O . ALA A 1 99 ? -8.346 4.677 9.736 1.00 93.81 99 ALA A O 1
ATOM 773 N N . LYS A 1 100 ? -7.108 6.256 10.723 1.00 92.50 100 LYS A N 1
ATOM 774 C CA . LYS A 1 100 ? -7.970 6.379 11.910 1.00 92.50 100 LYS A CA 1
ATOM 775 C C . LYS A 1 100 ? -9.406 6.782 11.558 1.00 92.50 100 LYS A C 1
ATOM 777 O O . LYS A 1 100 ? -10.339 6.367 12.238 1.00 92.50 100 LYS A O 1
ATOM 782 N N . ARG A 1 101 ? -9.591 7.602 10.519 1.00 92.88 101 ARG A N 1
ATOM 783 C CA . ARG A 1 101 ? -10.918 8.005 10.030 1.00 92.88 101 ARG A CA 1
ATOM 784 C C . ARG A 1 101 ? -11.653 6.856 9.333 1.00 92.88 101 ARG A C 1
ATOM 786 O O . ARG A 1 101 ? -12.868 6.762 9.461 1.00 92.88 101 ARG A O 1
ATOM 793 N N . LEU A 1 102 ? -10.935 6.043 8.560 1.00 94.06 102 LEU A N 1
ATOM 794 C CA . LEU A 1 102 ? -11.506 5.054 7.640 1.00 94.06 102 LEU A CA 1
ATOM 795 C C . LEU A 1 102 ? -11.593 3.635 8.223 1.00 94.06 102 LEU A C 1
ATOM 797 O O . LEU A 1 102 ? -12.473 2.868 7.827 1.00 94.06 102 LEU A O 1
ATOM 801 N N . VAL A 1 103 ? -10.707 3.278 9.152 1.00 95.25 103 VAL A N 1
ATOM 802 C CA . VAL A 1 103 ? -10.677 1.965 9.806 1.00 95.25 103 VAL A CA 1
ATOM 803 C C . VAL A 1 103 ? -11.687 1.931 10.950 1.00 95.25 103 VAL A C 1
ATOM 805 O O . VAL A 1 103 ? -11.779 2.861 11.754 1.00 95.25 103 VAL A O 1
ATOM 808 N N . ARG A 1 104 ? -12.459 0.845 11.037 1.00 94.50 104 ARG A N 1
ATOM 809 C CA . ARG A 1 104 ? -13.472 0.669 12.083 1.00 94.50 104 ARG A CA 1
ATOM 810 C C . ARG A 1 104 ? -12.865 0.527 13.473 1.00 94.50 104 ARG A C 1
ATOM 812 O O . ARG A 1 104 ? -11.719 0.115 13.647 1.00 94.50 104 ARG A O 1
ATOM 819 N N . LYS A 1 105 ? -13.685 0.759 14.500 1.00 93.06 105 LYS A N 1
ATOM 820 C CA . LYS A 1 105 ? -13.312 0.426 15.881 1.00 93.06 105 LYS A CA 1
ATOM 821 C C . LYS A 1 105 ? -12.975 -1.070 15.983 1.00 93.06 105 LYS A C 1
ATOM 823 O O . LYS A 1 105 ? -13.738 -1.918 15.521 1.00 93.06 105 LYS A O 1
ATOM 828 N N . GLY A 1 106 ? -11.831 -1.374 16.594 1.00 94.00 106 GLY A N 1
ATOM 829 C CA . GLY A 1 106 ? -11.298 -2.736 16.693 1.00 94.00 106 GLY A CA 1
ATOM 830 C C . GLY A 1 106 ? -10.602 -3.247 15.425 1.00 94.00 106 GLY A C 1
ATOM 83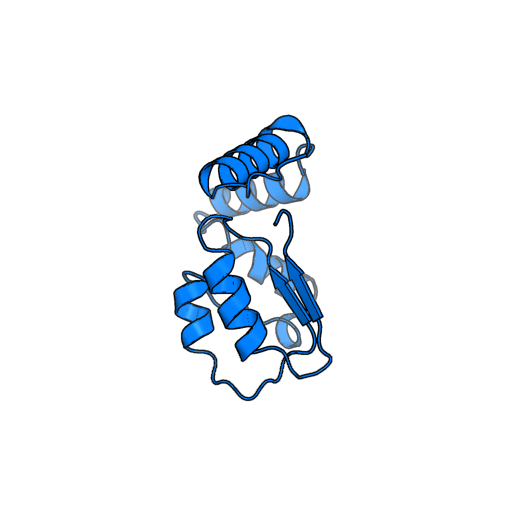1 O O . GLY A 1 106 ? -10.176 -4.395 15.418 1.00 94.00 106 GLY A O 1
ATOM 832 N N . GLY A 1 107 ? -10.499 -2.432 14.371 1.00 94.56 107 GLY A N 1
ATOM 833 C CA . GLY A 1 107 ? -9.640 -2.708 13.221 1.00 94.56 107 GLY A CA 1
ATOM 834 C C . GLY A 1 107 ? -8.174 -2.367 13.492 1.00 94.56 107 GLY A C 1
ATOM 835 O O . GLY A 1 107 ? -7.819 -1.845 14.553 1.00 94.56 107 GLY A O 1
ATOM 836 N N . CYS A 1 108 ? -7.322 -2.650 12.510 1.00 95.25 108 CYS A N 1
ATOM 837 C CA . CYS A 1 108 ? -5.879 -2.464 12.609 1.00 95.25 108 CYS A CA 1
ATOM 838 C C . CYS A 1 108 ? -5.366 -1.481 11.556 1.00 95.25 108 CYS A C 1
ATOM 840 O O . CYS A 1 108 ? -5.884 -1.381 10.448 1.00 95.25 108 CYS A O 1
ATOM 842 N N . TYR A 1 109 ? -4.291 -0.779 11.877 1.00 93.44 109 TYR A N 1
ATOM 843 C CA . TYR A 1 109 ? -3.473 -0.102 10.882 1.00 93.44 109 TYR A CA 1
ATOM 844 C C . TYR A 1 109 ? -2.022 -0.503 11.117 1.00 93.44 109 TYR A C 1
ATOM 846 O O . TYR A 1 109 ? -1.543 -0.524 12.250 1.00 93.44 109 TYR A O 1
ATOM 854 N N . TYR A 1 110 ? -1.337 -0.861 10.043 1.00 93.50 110 TYR A N 1
ATOM 855 C CA . TYR A 1 110 ? 0.079 -1.173 10.046 1.00 93.50 110 TYR A CA 1
ATOM 856 C C . TYR A 1 110 ? 0.767 -0.179 9.129 1.00 93.50 110 TYR A C 1
ATOM 858 O O . TYR A 1 110 ? 0.379 -0.026 7.973 1.00 93.50 110 TYR A O 1
ATOM 866 N N . CYS A 1 111 ? 1.779 0.498 9.649 1.00 88.75 111 CYS A N 1
ATOM 867 C CA . CYS A 1 111 ? 2.603 1.402 8.873 1.00 88.75 111 CYS A CA 1
ATOM 868 C C . CYS A 1 111 ? 4.031 0.866 8.878 1.00 88.75 111 CYS A C 1
ATOM 870 O O . CYS A 1 111 ? 4.598 0.539 9.922 1.00 88.75 111 CYS A O 1
ATOM 872 N N . ARG A 1 112 ? 4.587 0.710 7.681 1.00 84.62 112 ARG A N 1
ATOM 873 C CA . ARG A 1 112 ? 5.940 0.204 7.504 1.00 84.62 112 ARG A CA 1
ATOM 874 C C . ARG A 1 112 ? 6.927 1.348 7.714 1.00 84.62 112 ARG A C 1
ATOM 876 O O . ARG A 1 112 ? 6.813 2.382 7.052 1.00 84.62 112 ARG A O 1
ATOM 883 N N . GLN A 1 113 ? 7.934 1.126 8.560 1.00 73.31 113 GLN A N 1
ATOM 884 C CA . GLN A 1 113 ? 9.004 2.099 8.834 1.00 73.31 113 GLN A CA 1
ATOM 885 C C . GLN A 1 113 ? 8.466 3.486 9.240 1.00 73.31 113 GLN A C 1
ATOM 887 O O . GLN A 1 113 ? 8.934 4.522 8.763 1.00 73.31 113 GLN A O 1
ATOM 892 N N . CYS A 1 114 ? 7.438 3.484 10.083 1.00 63.00 114 CYS A N 1
ATOM 893 C CA . CYS A 1 114 ? 7.298 4.482 11.133 1.00 63.00 114 CYS A CA 1
ATOM 894 C C . CYS A 1 114 ? 7.903 3.899 12.429 1.00 63.00 114 CYS A C 1
ATOM 896 O O . CYS A 1 114 ? 7.591 4.453 13.495 1.00 63.00 114 CYS A O 1
#

Radius of gyration: 16.96 Å; chains: 1; bounding box: 40×27×53 Å